Protein AF-A0A401KCP0-F1 (afdb_monomer_lite)

Foldseek 3Di:
DLLVLVVCVVVVNDDPQLNVLVVPDDPVLCVVLVVVLLVVQDDPVLVVLLVVQCPDPLNVLVVVLVVQVVCVVSVHHRPDDRDDADPVSVVSLVVQCPDPNNVVVPVVVSCPDPVNVVSVVVSVCVSSVVSVPDD

Secondary structure (DSSP, 8-state):
-HHHHHHHHHTTSS-HHHHHHHHH--GGGGHHHHHHHHHHH--HHHHHHHHHHHHSHHHHHHHHHHHHHHHHHTTPPPSSPPPPPPHHHHHHHHHHHHSHHHIIIIIS-GGGSHHHHHHHHHHHHHHHHHHHT--

Structure (mmCIF, N/CA/C/O backbone):
data_AF-A0A401KCP0-F1
#
_entry.id   AF-A0A401KCP0-F1
#
loop_
_atom_site.group_PDB
_atom_site.id
_atom_site.type_symbol
_atom_site.label_atom_id
_atom_site.label_alt_id
_atom_site.label_comp_id
_atom_site.label_asym_id
_atom_site.label_entity_id
_atom_site.label_seq_id
_atom_site.pdbx_PDB_ins_code
_atom_site.Cartn_x
_atom_site.Cartn_y
_atom_site.Cartn_z
_atom_site.occupancy
_atom_site.B_iso_or_equiv
_atom_site.auth_seq_id
_atom_site.auth_comp_id
_atom_site.auth_asym_id
_atom_site.auth_atom_id
_atom_site.pdbx_PDB_model_num
ATOM 1 N N . MET A 1 1 ? 6.885 -1.671 -8.609 1.00 83.56 1 MET A N 1
ATOM 2 C CA . MET A 1 1 ? 7.270 -1.609 -10.037 1.00 83.56 1 MET A CA 1
ATOM 3 C C . MET A 1 1 ? 8.497 -0.729 -10.281 1.00 83.56 1 MET A C 1
ATOM 5 O O . MET A 1 1 ? 9.510 -1.290 -10.670 1.00 83.56 1 MET A O 1
ATOM 9 N N . LYS A 1 2 ? 8.462 0.591 -10.013 1.00 86.69 2 LYS A N 1
ATOM 10 C CA . LYS A 1 2 ? 9.587 1.513 -10.305 1.00 86.69 2 LYS A CA 1
ATOM 11 C C . LYS A 1 2 ? 10.942 1.055 -9.740 1.00 86.69 2 LYS A C 1
ATOM 13 O O . LYS A 1 2 ? 11.904 0.975 -10.489 1.00 86.69 2 LYS A O 1
ATOM 18 N N . LEU A 1 3 ? 10.988 0.619 -8.476 1.00 86.25 3 LEU A N 1
ATOM 19 C CA . LEU A 1 3 ? 12.206 0.061 -7.856 1.00 86.25 3 LEU A CA 1
ATOM 20 C C . LEU A 1 3 ? 12.787 -1.143 -8.618 1.00 86.25 3 LEU A C 1
ATOM 22 O O . LEU A 1 3 ? 13.997 -1.266 -8.781 1.00 86.25 3 LEU A O 1
ATOM 26 N N . SER A 1 4 ? 11.927 -2.035 -9.112 1.00 86.88 4 SER A N 1
ATOM 27 C CA . SER A 1 4 ? 12.351 -3.197 -9.902 1.00 86.88 4 SER A CA 1
ATOM 28 C C . SER A 1 4 ? 12.879 -2.789 -11.282 1.00 86.88 4 SER A C 1
ATOM 30 O O . SER A 1 4 ? 13.809 -3.417 -11.788 1.00 86.88 4 SER A O 1
ATOM 32 N N . PHE A 1 5 ? 12.311 -1.736 -11.877 1.00 89.00 5 PHE A N 1
ATOM 33 C CA . PHE A 1 5 ? 12.765 -1.186 -13.155 1.00 89.00 5 PHE A CA 1
ATOM 34 C C . PHE A 1 5 ? 14.085 -0.428 -13.034 1.00 89.00 5 PHE A C 1
ATOM 36 O O . PHE A 1 5 ? 14.944 -0.639 -13.880 1.00 89.00 5 PHE A O 1
ATOM 43 N N . ALA A 1 6 ? 14.291 0.350 -11.967 1.00 87.94 6 ALA A N 1
ATOM 44 C CA . ALA A 1 6 ? 15.578 0.987 -11.674 1.00 87.94 6 ALA A CA 1
ATOM 45 C C . ALA A 1 6 ? 16.701 -0.058 -11.618 1.00 87.94 6 ALA A C 1
ATOM 47 O O . ALA A 1 6 ? 17.655 0.005 -12.385 1.00 87.94 6 ALA A O 1
ATOM 48 N N . LYS A 1 7 ? 16.497 -1.135 -10.848 1.00 88.62 7 LYS A N 1
ATOM 49 C CA . LYS A 1 7 ? 17.445 -2.256 -10.801 1.00 88.62 7 LYS A CA 1
ATOM 50 C C . LYS A 1 7 ? 17.664 -2.922 -12.165 1.00 88.62 7 LYS A C 1
ATOM 52 O O . LYS A 1 7 ? 18.764 -3.372 -12.460 1.00 88.62 7 LYS A O 1
ATOM 57 N N . SER A 1 8 ? 16.622 -3.039 -12.988 1.00 89.25 8 SER A N 1
ATOM 58 C CA . SER A 1 8 ? 16.746 -3.634 -14.327 1.00 89.25 8 SER A CA 1
ATOM 59 C C . SER A 1 8 ? 17.527 -2.727 -15.282 1.00 89.25 8 SER A C 1
ATOM 61 O O . SER A 1 8 ? 18.273 -3.237 -16.114 1.00 89.25 8 SER A O 1
ATOM 63 N N . PHE A 1 9 ? 17.390 -1.407 -15.142 1.00 91.38 9 PHE A N 1
ATOM 64 C CA . PHE A 1 9 ? 18.157 -0.416 -15.892 1.00 91.38 9 PHE A CA 1
ATOM 65 C C . PHE A 1 9 ? 19.636 -0.450 -15.493 1.00 91.38 9 PHE A C 1
ATOM 67 O O . PHE A 1 9 ? 20.487 -0.585 -16.369 1.00 91.38 9 PHE A O 1
ATOM 74 N N . ASP A 1 10 ? 19.935 -0.483 -14.191 1.00 90.31 10 ASP A N 1
ATOM 75 C CA . ASP A 1 10 ? 21.308 -0.622 -13.676 1.00 90.31 10 ASP A CA 1
ATOM 76 C C . ASP A 1 10 ? 21.983 -1.921 -14.155 1.00 90.31 10 ASP A C 1
ATOM 78 O O . ASP A 1 10 ? 23.198 -1.986 -14.327 1.00 90.31 10 ASP A O 1
ATOM 82 N N . GLN A 1 11 ? 21.189 -2.969 -14.398 1.00 92.31 11 GLN A N 1
ATOM 83 C CA . GLN A 1 11 ? 21.642 -4.256 -14.938 1.00 92.31 11 GLN A CA 1
ATOM 84 C C . GLN A 1 11 ? 21.713 -4.301 -16.475 1.00 92.31 11 GLN A C 1
ATOM 86 O O . GLN A 1 11 ? 22.006 -5.361 -17.027 1.00 92.31 11 GLN A O 1
ATOM 91 N N . GLY A 1 12 ? 21.393 -3.210 -17.176 1.00 92.25 12 GLY A N 1
ATOM 92 C CA . GLY A 1 12 ? 21.370 -3.155 -18.642 1.00 92.25 12 GLY A CA 1
ATOM 93 C C . GLY A 1 12 ? 20.261 -3.990 -19.298 1.00 92.25 12 GLY A C 1
ATOM 94 O O . GLY A 1 12 ? 20.345 -4.296 -20.484 1.00 92.25 12 GLY A O 1
ATOM 95 N N . LYS A 1 13 ? 19.224 -4.388 -18.546 1.00 92.38 13 LYS A N 1
ATOM 96 C CA . LYS A 1 13 ? 18.120 -5.242 -19.032 1.00 92.38 13 LYS A CA 1
ATOM 97 C C . LYS A 1 13 ? 16.985 -4.470 -19.704 1.00 92.38 13 LYS A C 1
ATOM 99 O O . LYS A 1 13 ? 16.133 -5.089 -20.333 1.00 92.38 13 LYS A O 1
ATOM 104 N N . VAL A 1 14 ? 16.944 -3.151 -19.540 1.00 93.06 14 VAL A N 1
ATOM 105 C CA . VAL A 1 14 ? 15.950 -2.260 -20.158 1.00 93.06 14 VAL A CA 1
ATOM 106 C C . VAL A 1 14 ? 16.640 -1.022 -20.722 1.00 93.06 14 VAL A C 1
ATOM 108 O O . VAL A 1 14 ? 17.681 -0.602 -20.214 1.00 93.06 14 VAL A O 1
ATOM 111 N N . THR A 1 15 ? 16.067 -0.430 -21.770 1.00 93.06 15 THR A N 1
ATOM 112 C CA . THR A 1 15 ? 16.604 0.795 -22.380 1.00 93.06 15 THR A CA 1
ATOM 113 C C . THR A 1 15 ? 16.292 2.026 -21.525 1.00 93.06 15 THR A C 1
ATOM 115 O O . THR A 1 15 ? 15.396 2.016 -20.676 1.00 93.06 15 THR A O 1
ATOM 118 N N . ARG A 1 16 ? 17.001 3.136 -21.773 1.00 92.25 16 ARG A N 1
ATOM 119 C CA . ARG A 1 16 ? 16.711 4.419 -21.110 1.00 92.25 16 ARG A CA 1
ATOM 120 C C . ARG A 1 16 ? 15.285 4.901 -21.393 1.00 92.25 16 ARG A C 1
ATOM 122 O O . ARG A 1 16 ? 14.630 5.384 -20.476 1.00 92.25 16 ARG A O 1
ATOM 129 N N . ALA A 1 17 ? 14.805 4.735 -22.628 1.00 92.56 17 ALA A N 1
ATOM 130 C CA . ALA A 1 17 ? 13.446 5.110 -23.017 1.00 92.56 17 ALA A CA 1
ATOM 131 C C . ALA A 1 17 ? 12.393 4.302 -22.237 1.00 92.56 17 ALA A C 1
ATOM 133 O O . ALA A 1 17 ? 11.451 4.871 -21.688 1.00 92.56 17 ALA A O 1
ATOM 134 N N . GLN A 1 18 ? 12.603 2.987 -22.104 1.00 91.69 18 GLN A N 1
ATOM 135 C CA . GLN A 1 18 ? 11.739 2.115 -21.303 1.00 91.69 18 GLN A CA 1
ATOM 136 C C . GLN A 1 18 ? 11.738 2.520 -19.823 1.00 91.69 18 GLN A C 1
ATOM 138 O O . GLN A 1 18 ? 10.673 2.609 -19.212 1.00 91.69 18 GLN A O 1
ATOM 143 N N . TYR A 1 19 ? 12.912 2.810 -19.251 1.00 92.50 19 TYR A N 1
ATOM 144 C CA . TYR A 1 19 ? 13.034 3.271 -17.866 1.00 92.50 19 TYR A CA 1
ATOM 145 C C . TYR A 1 19 ? 12.297 4.600 -17.631 1.00 92.50 19 TYR A C 1
ATOM 147 O O . TYR A 1 19 ? 11.470 4.688 -16.724 1.00 92.50 19 TYR A O 1
ATOM 155 N N . GLN A 1 20 ? 12.515 5.597 -18.495 1.00 93.06 20 GLN A N 1
ATOM 156 C CA . GLN A 1 20 ? 11.868 6.911 -18.402 1.00 93.06 20 GLN A CA 1
ATOM 157 C C . GLN A 1 20 ? 10.342 6.823 -18.516 1.00 93.06 20 GLN A C 1
ATOM 159 O O . GLN A 1 20 ? 9.637 7.500 -17.771 1.00 93.06 20 GLN A O 1
ATOM 164 N N . CYS A 1 21 ? 9.821 5.959 -19.392 1.00 92.19 21 CYS A N 1
ATOM 165 C CA . CYS A 1 21 ? 8.381 5.719 -19.473 1.00 92.19 21 CYS A CA 1
ATOM 166 C C . CYS A 1 21 ? 7.822 5.188 -18.145 1.00 92.19 21 CYS A C 1
ATOM 168 O O . CYS A 1 21 ? 6.821 5.695 -17.642 1.00 92.19 21 CYS A O 1
ATOM 170 N N . VAL A 1 22 ? 8.495 4.211 -17.524 1.00 91.69 22 VAL A N 1
ATOM 171 C CA . VAL A 1 22 ? 8.053 3.651 -16.237 1.00 91.69 22 VAL A CA 1
ATOM 172 C C . VAL A 1 22 ? 8.164 4.663 -15.097 1.00 91.69 22 VAL A C 1
ATOM 174 O O . VAL A 1 22 ? 7.320 4.662 -14.196 1.00 91.69 22 VAL A O 1
ATOM 177 N N . GLU A 1 23 ? 9.157 5.552 -15.121 1.00 91.06 23 GLU A N 1
ATOM 178 C CA . GLU A 1 23 ? 9.256 6.648 -14.152 1.00 91.06 23 GLU A CA 1
ATOM 179 C C . GLU A 1 23 ? 8.081 7.628 -14.239 1.00 91.06 23 GLU A C 1
ATOM 181 O O . GLU A 1 23 ? 7.664 8.148 -13.201 1.00 91.06 23 GLU A O 1
ATOM 186 N N . GLN A 1 24 ? 7.506 7.826 -15.426 1.00 91.44 24 GLN A N 1
ATOM 187 C CA . GLN A 1 24 ? 6.368 8.725 -15.652 1.00 91.44 24 GLN A CA 1
ATOM 188 C C . GLN A 1 24 ? 5.007 8.120 -15.276 1.00 91.44 24 GLN A C 1
ATOM 190 O O . GLN A 1 24 ? 4.030 8.858 -15.167 1.00 91.44 24 GLN A O 1
ATOM 195 N N . LEU A 1 25 ? 4.925 6.806 -15.029 1.00 90.00 25 LEU A N 1
ATOM 196 C CA . LEU A 1 25 ? 3.687 6.169 -14.565 1.00 90.00 25 LEU A CA 1
ATOM 197 C C . LEU A 1 25 ? 3.283 6.687 -13.177 1.00 90.00 25 LEU A C 1
ATOM 199 O O . LEU A 1 25 ? 4.116 6.811 -12.269 1.00 90.00 25 LEU A O 1
ATOM 203 N N . ASN A 1 26 ? 1.993 6.944 -12.986 1.00 87.69 26 ASN A N 1
ATOM 204 C CA . ASN A 1 26 ? 1.430 7.500 -11.762 1.00 87.69 26 ASN A CA 1
ATOM 205 C C . ASN A 1 26 ? 0.807 6.414 -10.883 1.00 87.69 26 ASN A C 1
ATOM 207 O O . ASN A 1 26 ? 0.284 5.408 -11.355 1.00 87.69 26 ASN A O 1
ATOM 211 N N . ALA A 1 27 ? 0.794 6.636 -9.565 1.00 80.81 27 ALA A N 1
ATOM 212 C CA . ALA A 1 27 ? 0.126 5.719 -8.636 1.00 80.81 27 ALA A CA 1
ATOM 213 C C . ALA A 1 27 ? -1.379 5.575 -8.944 1.00 80.81 27 ALA A C 1
ATOM 215 O O . ALA A 1 27 ? -1.957 4.505 -8.752 1.00 80.81 27 ALA A O 1
ATOM 216 N N . SER A 1 28 ? -1.998 6.632 -9.484 1.00 87.62 28 SER A N 1
ATOM 217 C CA . SER A 1 28 ? -3.393 6.637 -9.932 1.00 87.62 28 SER A CA 1
ATOM 218 C C . SER A 1 28 ? -3.696 5.606 -11.014 1.00 87.62 28 SER A C 1
ATOM 220 O O . SER A 1 28 ? -4.855 5.209 -11.137 1.00 87.62 28 SER A O 1
ATOM 222 N N . ASP A 1 29 ? -2.685 5.158 -11.760 1.00 87.75 29 ASP A N 1
ATOM 223 C CA . ASP A 1 29 ? -2.844 4.213 -12.865 1.00 87.75 29 ASP A CA 1
ATOM 224 C C . ASP A 1 29 ? -3.155 2.796 -12.352 1.00 87.75 29 ASP A C 1
ATOM 226 O O . ASP A 1 29 ? -3.769 1.997 -13.051 1.00 87.75 29 ASP A O 1
ATOM 230 N N . MET A 1 30 ? -2.811 2.503 -11.090 1.00 88.69 30 MET A N 1
ATOM 231 C CA . MET A 1 30 ? -3.145 1.249 -10.398 1.00 88.69 30 MET A CA 1
ATOM 232 C C . MET A 1 30 ? -4.417 1.340 -9.548 1.00 88.69 30 MET A C 1
ATOM 234 O O . MET A 1 30 ? -4.860 0.331 -9.002 1.00 88.69 30 MET A O 1
ATOM 238 N N . ARG A 1 31 ? -5.022 2.528 -9.417 1.00 89.56 31 ARG A N 1
ATOM 239 C CA . ARG A 1 31 ? -6.148 2.770 -8.499 1.00 89.56 31 ARG A CA 1
ATOM 240 C C . ARG A 1 31 ? -7.329 1.839 -8.756 1.00 89.56 31 ARG A C 1
ATOM 242 O O . ARG A 1 31 ? -7.895 1.323 -7.801 1.00 89.56 31 ARG A O 1
ATOM 249 N N . LYS A 1 32 ? -7.669 1.599 -10.028 1.00 89.50 32 LYS A N 1
ATOM 250 C CA . LYS A 1 32 ? -8.747 0.674 -10.402 1.00 89.50 32 LYS A CA 1
ATOM 251 C C . LYS A 1 32 ? -8.450 -0.746 -9.908 1.00 89.50 32 LYS A C 1
ATOM 253 O O . LYS A 1 32 ? -9.278 -1.318 -9.216 1.00 89.50 32 LYS A O 1
ATOM 258 N N . THR A 1 33 ? -7.252 -1.262 -10.184 1.00 92.38 33 THR A N 1
ATOM 259 C CA . THR A 1 33 ? -6.820 -2.594 -9.736 1.00 92.38 33 THR A CA 1
ATOM 260 C C . THR A 1 33 ? -6.843 -2.720 -8.214 1.00 92.38 33 THR A C 1
ATOM 262 O O . THR A 1 33 ? -7.305 -3.722 -7.685 1.00 92.38 33 THR A O 1
ATOM 265 N N . VAL A 1 34 ? -6.363 -1.700 -7.494 1.00 91.75 34 VAL A N 1
ATOM 266 C CA . VAL A 1 34 ? -6.393 -1.685 -6.022 1.00 91.75 34 VAL A CA 1
ATOM 267 C C . VAL A 1 34 ? -7.831 -1.708 -5.507 1.00 91.75 34 VAL A C 1
ATOM 269 O O . VAL A 1 34 ? -8.137 -2.487 -4.610 1.00 91.75 34 VAL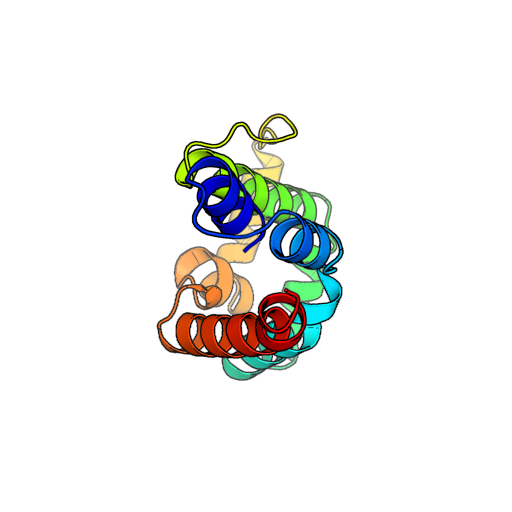 A O 1
ATOM 272 N N . TYR A 1 35 ? -8.717 -0.899 -6.090 1.00 90.94 35 TYR A N 1
ATOM 273 C CA . TYR A 1 35 ? -10.123 -0.864 -5.699 1.00 90.94 35 TYR A CA 1
ATOM 274 C C . TYR A 1 35 ? -10.828 -2.199 -5.959 1.00 90.94 35 TYR A C 1
ATOM 276 O O . TYR A 1 35 ? -11.544 -2.680 -5.092 1.00 90.94 35 TYR A O 1
ATOM 284 N N . GLU A 1 36 ? -10.579 -2.839 -7.103 1.00 91.81 36 GLU A N 1
ATOM 285 C CA . GLU A 1 36 ? -11.139 -4.158 -7.421 1.00 91.81 36 GLU A CA 1
ATOM 286 C C . GLU A 1 36 ? -10.692 -5.232 -6.421 1.00 91.81 36 GLU A C 1
ATOM 288 O O . GLU A 1 36 ? -11.515 -6.027 -5.973 1.00 91.81 36 GLU A O 1
ATOM 293 N N . VAL A 1 37 ? -9.416 -5.234 -6.021 1.00 94.62 37 VAL A N 1
ATOM 294 C CA . VAL A 1 37 ? -8.908 -6.158 -4.991 1.00 94.62 37 VAL A CA 1
ATOM 295 C C . VAL A 1 37 ? -9.577 -5.897 -3.640 1.00 94.62 37 VAL A C 1
ATOM 297 O O . VAL A 1 37 ? -9.975 -6.840 -2.959 1.00 94.62 37 VAL A O 1
ATOM 300 N N . LEU A 1 38 ? -9.728 -4.628 -3.252 1.00 94.25 38 LEU A N 1
ATOM 301 C CA . LEU A 1 38 ? -10.371 -4.259 -1.991 1.00 94.25 38 LEU A CA 1
ATOM 302 C C . LEU A 1 38 ? -11.860 -4.625 -1.979 1.00 94.25 38 LEU A C 1
ATOM 304 O O . LEU A 1 38 ? -12.314 -5.224 -1.013 1.00 94.25 38 LEU A O 1
ATOM 308 N N . ALA A 1 39 ? -12.595 -4.345 -3.056 1.00 92.38 39 ALA A N 1
ATOM 309 C CA . ALA A 1 39 ? -14.024 -4.644 -3.176 1.00 92.38 39 ALA A CA 1
ATOM 310 C C . ALA A 1 39 ? -14.337 -6.153 -3.219 1.00 92.38 39 ALA A C 1
ATOM 312 O O . ALA A 1 39 ? -15.456 -6.564 -2.935 1.00 92.38 39 ALA A O 1
ATOM 313 N N . GLN A 1 40 ? -13.361 -6.997 -3.568 1.00 93.38 40 GLN A N 1
ATOM 314 C CA . GLN A 1 40 ? -13.497 -8.456 -3.462 1.00 93.38 40 GLN A CA 1
ATOM 315 C C . GLN A 1 40 ? -13.261 -8.974 -2.038 1.00 93.38 40 GLN A C 1
ATOM 317 O O . GLN A 1 40 ? -13.735 -10.053 -1.687 1.00 93.38 40 GLN A O 1
ATOM 322 N N . ALA A 1 41 ? -12.498 -8.236 -1.230 1.00 94.94 41 ALA A N 1
ATOM 323 C CA . ALA A 1 41 ? -12.100 -8.636 0.116 1.00 94.94 41 ALA A CA 1
ATOM 324 C C . ALA A 1 41 ? -13.001 -8.050 1.214 1.00 94.94 41 ALA A C 1
ATOM 326 O O . ALA A 1 41 ? -13.172 -8.657 2.278 1.00 94.94 41 ALA A O 1
ATOM 327 N N . LEU A 1 42 ? -13.543 -6.861 0.969 1.00 96.69 42 LEU A N 1
ATOM 328 C CA . LEU A 1 42 ? -14.256 -6.036 1.933 1.00 96.69 42 LEU A CA 1
ATOM 329 C C . LEU A 1 42 ? -15.676 -5.765 1.435 1.00 96.69 42 LEU A C 1
ATOM 331 O O . LEU A 1 42 ? -15.883 -5.544 0.244 1.00 96.69 42 LEU A O 1
ATOM 335 N N . ASN A 1 43 ? -16.640 -5.770 2.351 1.00 96.88 43 ASN A N 1
ATOM 336 C CA . ASN A 1 43 ? -17.974 -5.235 2.082 1.00 96.88 43 ASN A CA 1
ATOM 337 C C . ASN A 1 43 ? -17.989 -3.695 2.204 1.00 96.88 43 ASN A C 1
ATOM 339 O O . ASN A 1 43 ? -16.985 -3.088 2.580 1.00 96.88 43 ASN A O 1
ATOM 343 N N . ASP A 1 44 ? -19.121 -3.061 1.891 1.00 96.31 44 ASP A N 1
ATOM 344 C CA . ASP A 1 44 ? -19.236 -1.594 1.862 1.00 96.31 44 ASP A CA 1
ATOM 345 C C . ASP A 1 44 ? -18.953 -0.938 3.226 1.00 96.31 44 ASP A C 1
ATOM 347 O O . ASP A 1 44 ? -18.229 0.057 3.289 1.00 96.31 44 ASP A O 1
ATOM 351 N N . ASP A 1 45 ? -19.441 -1.528 4.322 1.00 97.38 45 ASP A N 1
ATOM 352 C CA . ASP A 1 45 ? -19.193 -1.026 5.681 1.00 97.38 45 ASP A CA 1
ATOM 353 C C . ASP A 1 45 ? -17.704 -1.132 6.051 1.00 97.38 45 ASP A C 1
ATOM 355 O O . ASP A 1 45 ? -17.121 -0.220 6.634 1.00 97.38 45 ASP A O 1
ATOM 359 N N . GLU A 1 46 ? -17.056 -2.236 5.676 1.00 97.75 46 GLU A N 1
ATOM 360 C CA . GLU A 1 46 ? -15.627 -2.453 5.891 1.00 97.75 46 GLU A CA 1
ATOM 361 C C . GLU A 1 46 ? -14.760 -1.523 5.030 1.00 97.75 46 GLU A C 1
ATOM 363 O O . GLU A 1 46 ? -13.699 -1.081 5.477 1.00 97.75 46 GLU A O 1
ATOM 368 N N . LEU A 1 47 ? -15.189 -1.214 3.803 1.00 96.31 47 LEU A N 1
ATOM 369 C CA . LEU A 1 47 ? -14.524 -0.235 2.941 1.00 96.31 47 LEU A CA 1
ATOM 370 C C . LEU A 1 47 ? -14.595 1.167 3.546 1.00 96.31 47 LEU A C 1
ATOM 372 O O . LEU A 1 47 ? -13.578 1.862 3.575 1.00 96.31 47 LEU A O 1
ATOM 376 N N . GLN A 1 48 ? -15.762 1.559 4.058 1.00 96.75 48 GLN A N 1
ATOM 377 C CA . GLN A 1 48 ? -15.950 2.834 4.744 1.00 96.75 48 GLN A CA 1
ATOM 378 C C . GLN A 1 48 ? -15.091 2.909 6.019 1.00 96.75 48 GLN A C 1
ATOM 380 O O . GLN A 1 48 ? -14.358 3.881 6.204 1.00 96.75 48 GLN A O 1
ATOM 385 N N . ASP A 1 49 ? -15.085 1.856 6.844 1.00 97.56 49 ASP A N 1
ATOM 386 C CA . ASP A 1 49 ? -14.255 1.757 8.056 1.00 97.56 49 ASP A CA 1
ATOM 387 C C . ASP A 1 49 ? -12.753 1.868 7.740 1.00 97.56 49 ASP A C 1
ATOM 389 O O . ASP A 1 49 ? -12.002 2.599 8.398 1.00 97.56 49 ASP A O 1
ATOM 393 N N . ALA A 1 50 ? -12.302 1.182 6.684 1.00 97.19 50 ALA A N 1
ATOM 394 C CA . ALA A 1 50 ? -10.932 1.284 6.203 1.00 97.19 50 ALA A CA 1
ATOM 395 C C . ALA A 1 50 ? -10.618 2.703 5.707 1.00 97.19 50 ALA A C 1
ATOM 397 O O . ALA A 1 50 ? -9.557 3.242 6.026 1.00 97.19 50 ALA A O 1
ATOM 398 N N . GLN A 1 51 ? -11.525 3.329 4.956 1.00 96.06 51 GLN A N 1
ATOM 399 C CA . GLN A 1 51 ? -11.342 4.686 4.449 1.00 96.06 51 GLN A CA 1
ATOM 400 C C . GLN A 1 51 ? -11.220 5.707 5.586 1.00 96.06 51 GLN A C 1
ATOM 402 O O . GLN A 1 51 ? -10.341 6.569 5.538 1.00 96.06 51 GLN A O 1
ATOM 407 N N . GLU A 1 52 ? -12.039 5.586 6.629 1.00 97.62 52 GLU A N 1
ATOM 408 C CA . GLU A 1 52 ? -11.953 6.425 7.825 1.00 97.62 52 GLU A CA 1
ATOM 409 C C . GLU A 1 52 ? -10.621 6.235 8.552 1.00 97.62 52 GLU A C 1
ATOM 411 O O . GLU A 1 52 ? -9.937 7.213 8.867 1.00 97.62 52 GLU A O 1
ATOM 416 N N . PHE A 1 53 ? -10.193 4.984 8.757 1.00 98.12 53 PHE A N 1
ATOM 417 C CA . PHE A 1 53 ? -8.908 4.715 9.396 1.00 98.12 53 PHE A CA 1
ATOM 418 C C . PHE A 1 53 ? -7.739 5.274 8.580 1.00 98.12 53 PHE A C 1
ATOM 420 O O . PHE A 1 53 ? -6.913 6.007 9.121 1.00 98.12 53 PHE A O 1
ATOM 427 N N . PHE A 1 54 ? -7.664 4.978 7.281 1.00 96.56 54 PHE A N 1
ATOM 428 C CA . PHE A 1 54 ? -6.580 5.442 6.408 1.00 96.56 54 PHE A CA 1
ATOM 429 C C . PHE A 1 54 ? -6.642 6.945 6.094 1.00 96.56 54 PHE A C 1
ATOM 431 O O . PHE A 1 54 ? -5.648 7.496 5.623 1.00 96.56 54 PHE A O 1
ATOM 438 N N . GLY A 1 55 ? -7.754 7.618 6.404 1.00 97.38 55 GLY A N 1
ATOM 439 C CA . GLY A 1 55 ? -7.868 9.078 6.431 1.00 97.38 55 GLY A CA 1
ATOM 440 C C . GLY A 1 55 ? -7.372 9.726 7.731 1.00 97.38 55 GLY A C 1
ATOM 441 O O . GLY A 1 55 ? -7.166 10.939 7.769 1.00 97.38 55 GLY A O 1
ATOM 442 N N . SER A 1 56 ? -7.154 8.945 8.791 1.00 97.75 56 SER A N 1
ATOM 443 C CA . SER A 1 56 ? -6.635 9.439 10.071 1.00 97.75 56 SER A CA 1
ATOM 444 C C . SER A 1 56 ? -5.117 9.657 10.040 1.00 97.75 56 SER A C 1
ATOM 446 O O . SER A 1 56 ? -4.396 9.111 9.199 1.00 97.75 56 SER A O 1
ATOM 448 N N . SER A 1 57 ? -4.592 10.415 11.006 1.00 97.25 57 SER A N 1
ATOM 449 C CA . SER A 1 57 ? -3.146 10.639 11.144 1.00 97.25 57 SER A CA 1
ATOM 450 C C . SER A 1 57 ? -2.368 9.330 11.343 1.00 97.25 57 SER A C 1
ATOM 452 O O . SER A 1 57 ? -1.291 9.163 10.761 1.00 97.25 57 SER A O 1
ATOM 454 N N . VAL A 1 58 ? -2.917 8.381 12.110 1.00 97.81 58 VAL A N 1
ATOM 455 C CA . VAL A 1 58 ? -2.309 7.064 12.354 1.00 97.81 58 VAL A CA 1
ATOM 456 C C . VAL A 1 58 ? -2.376 6.185 11.112 1.00 97.81 58 VAL A C 1
ATOM 458 O O . VAL A 1 58 ? -1.375 5.556 10.766 1.00 97.81 58 VAL A O 1
ATOM 461 N N . GLY A 1 59 ? -3.500 6.175 10.395 1.00 97.50 59 GLY A N 1
ATOM 462 C CA . GLY A 1 59 ? -3.638 5.401 9.162 1.00 97.50 59 GLY A CA 1
ATOM 463 C C . GLY A 1 59 ? -2.710 5.886 8.049 1.00 97.50 59 GLY A C 1
ATOM 464 O O . GLY A 1 59 ? -2.026 5.076 7.423 1.00 97.50 59 GLY A O 1
ATOM 465 N N . ILE A 1 60 ? -2.583 7.205 7.867 1.00 96.88 60 ILE A N 1
ATOM 466 C CA . ILE A 1 60 ? -1.612 7.805 6.937 1.00 96.88 60 ILE A CA 1
ATOM 467 C C . ILE A 1 60 ? -0.180 7.429 7.340 1.00 96.88 60 ILE A C 1
ATOM 469 O O . ILE A 1 60 ? 0.629 7.027 6.497 1.00 96.88 60 ILE A O 1
ATOM 473 N N . 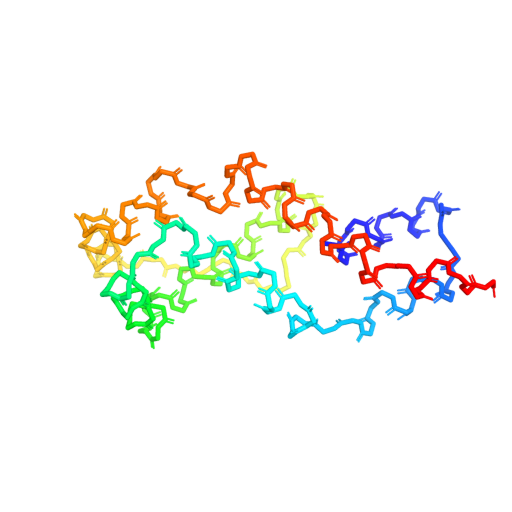LYS A 1 61 ? 0.143 7.519 8.637 1.00 97.31 61 LYS A N 1
ATOM 474 C CA . LYS A 1 61 ? 1.455 7.131 9.175 1.00 97.31 61 LYS A CA 1
ATOM 475 C C . LYS A 1 61 ? 1.753 5.650 8.911 1.00 97.31 61 LYS A C 1
ATOM 477 O O . LYS A 1 61 ? 2.859 5.320 8.483 1.00 97.31 61 LYS A O 1
ATOM 482 N N . TYR A 1 62 ? 0.770 4.774 9.109 1.00 96.50 62 TYR A N 1
ATOM 483 C CA . TYR A 1 62 ? 0.871 3.339 8.844 1.00 96.50 62 TYR A CA 1
ATOM 484 C C . TYR A 1 62 ? 1.055 3.025 7.354 1.00 96.50 62 TYR A C 1
ATOM 486 O O . TYR A 1 62 ? 1.957 2.268 6.995 1.00 96.50 62 TYR A O 1
ATOM 494 N N . ALA A 1 63 ? 0.295 3.672 6.469 1.00 94.06 63 ALA A N 1
ATOM 495 C CA . ALA A 1 63 ? 0.473 3.526 5.026 1.00 94.06 63 ALA A CA 1
ATOM 496 C C . ALA A 1 63 ? 1.882 3.959 4.576 1.00 94.06 63 ALA A C 1
ATOM 498 O O . ALA A 1 63 ? 2.546 3.243 3.822 1.00 94.06 63 ALA A O 1
ATOM 499 N N . ARG A 1 64 ? 2.386 5.090 5.092 1.00 95.12 64 ARG A N 1
ATOM 500 C CA . ARG A 1 64 ? 3.753 5.561 4.811 1.00 95.12 64 ARG A CA 1
ATOM 501 C C . ARG A 1 64 ? 4.805 4.576 5.311 1.00 95.12 64 ARG A C 1
ATOM 503 O O . ARG A 1 64 ? 5.746 4.279 4.581 1.00 95.12 64 ARG A O 1
ATOM 510 N N . TYR A 1 65 ? 4.633 4.036 6.518 1.00 95.06 65 TYR A N 1
ATOM 511 C CA . TYR A 1 65 ? 5.507 2.990 7.049 1.00 95.06 65 TYR A CA 1
ATOM 512 C C . TYR A 1 65 ? 5.587 1.781 6.105 1.00 95.06 65 TYR A C 1
ATOM 514 O O . TYR A 1 65 ? 6.688 1.342 5.772 1.00 95.06 65 TYR A O 1
ATOM 522 N N . GLY A 1 66 ? 4.442 1.299 5.607 1.00 92.50 66 GLY A N 1
ATOM 523 C CA . GLY A 1 66 ? 4.389 0.203 4.637 1.00 92.50 66 GLY A CA 1
ATOM 524 C C . GLY A 1 66 ? 5.168 0.507 3.353 1.00 92.50 66 GLY A C 1
ATOM 525 O O . GLY A 1 66 ? 5.973 -0.312 2.909 1.00 92.50 66 GLY A O 1
ATOM 526 N N . ILE A 1 67 ? 5.008 1.711 2.792 1.00 90.88 67 ILE A N 1
ATOM 527 C CA . ILE A 1 67 ? 5.750 2.145 1.595 1.00 90.88 67 ILE A CA 1
ATOM 528 C C . ILE A 1 67 ? 7.260 2.139 1.849 1.00 90.88 67 ILE A C 1
ATOM 530 O O . ILE A 1 67 ? 8.013 1.587 1.047 1.00 90.88 67 ILE A O 1
ATOM 534 N N . LEU A 1 68 ? 7.717 2.720 2.960 1.00 93.50 68 LEU A N 1
ATOM 535 C CA . LEU A 1 68 ? 9.145 2.797 3.282 1.00 93.50 68 LEU A CA 1
ATOM 536 C C . LEU A 1 68 ? 9.746 1.408 3.538 1.00 93.50 68 LEU A C 1
ATOM 538 O O . LEU A 1 68 ? 10.867 1.138 3.105 1.00 93.50 68 LEU A O 1
ATOM 542 N N . LYS A 1 69 ? 8.983 0.479 4.129 1.00 91.31 69 LYS A N 1
ATOM 543 C CA . LYS A 1 69 ? 9.417 -0.916 4.288 1.00 91.31 69 LYS A CA 1
ATOM 544 C C . LYS A 1 69 ? 9.676 -1.625 2.964 1.00 91.31 69 LYS A C 1
ATOM 546 O O . LYS A 1 69 ? 10.611 -2.424 2.898 1.00 91.31 69 LYS A O 1
ATOM 551 N N . ILE A 1 70 ? 8.928 -1.307 1.904 1.00 89.31 70 ILE A N 1
ATOM 552 C CA . ILE A 1 70 ? 9.161 -1.888 0.572 1.00 89.31 70 ILE A CA 1
ATOM 553 C C . ILE A 1 70 ? 10.561 -1.530 0.053 1.00 89.31 70 ILE A C 1
ATOM 555 O O . ILE A 1 70 ? 11.201 -2.377 -0.568 1.00 89.31 70 ILE A O 1
ATOM 559 N N . TYR A 1 71 ? 11.070 -0.321 0.315 1.00 90.56 71 TYR A N 1
ATOM 560 C CA . TYR A 1 71 ? 12.431 0.061 -0.088 1.00 90.56 71 TYR A CA 1
ATOM 561 C C . TYR A 1 71 ? 13.468 -0.836 0.592 1.00 90.56 71 TYR A C 1
ATOM 563 O O . TYR A 1 71 ? 14.245 -1.505 -0.094 1.00 90.56 71 TYR A O 1
ATOM 571 N N . SER A 1 72 ? 13.394 -0.944 1.920 1.00 87.31 72 SER A N 1
ATOM 572 C CA . SER A 1 72 ? 14.297 -1.775 2.723 1.00 87.31 72 SER A CA 1
ATOM 573 C C . SER A 1 72 ? 14.247 -3.251 2.307 1.00 87.31 72 SER A C 1
ATOM 575 O O . SER A 1 72 ? 15.287 -3.873 2.102 1.00 87.31 72 SER A O 1
ATOM 577 N N . GLN A 1 73 ? 13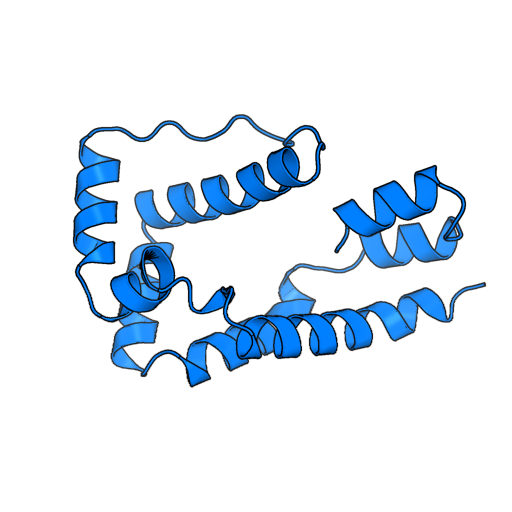.052 -3.807 2.079 1.00 87.31 73 GLN A N 1
ATOM 578 C CA . GLN A 1 73 ? 12.869 -5.187 1.598 1.00 87.31 73 GLN A CA 1
ATOM 579 C C . GLN A 1 73 ? 13.459 -5.432 0.201 1.00 87.31 73 GLN A C 1
ATOM 581 O O . GLN A 1 73 ? 13.766 -6.567 -0.164 1.00 87.31 73 GLN A O 1
ATOM 586 N N . ARG A 1 74 ? 13.606 -4.380 -0.610 1.00 85.69 74 ARG A N 1
ATOM 587 C CA . ARG A 1 74 ? 14.199 -4.443 -1.952 1.00 85.69 74 ARG A CA 1
ATOM 588 C C . ARG A 1 74 ? 15.683 -4.067 -1.966 1.00 85.69 74 ARG A C 1
ATOM 590 O O . ARG A 1 74 ? 16.266 -4.039 -3.049 1.00 85.69 74 ARG A O 1
ATOM 597 N N . GLY A 1 75 ? 16.289 -3.818 -0.802 1.00 86.44 75 GLY A N 1
ATOM 598 C CA . GLY A 1 75 ? 17.681 -3.381 -0.675 1.00 86.44 75 GLY A CA 1
ATOM 599 C C . GLY A 1 75 ? 17.925 -1.962 -1.196 1.00 86.44 75 GLY A C 1
ATOM 600 O O . GLY A 1 75 ? 19.052 -1.634 -1.550 1.00 86.44 75 GLY A O 1
ATOM 601 N N . ALA A 1 76 ? 16.874 -1.144 -1.291 1.00 88.00 76 ALA A N 1
ATOM 602 C CA . ALA A 1 76 ? 16.954 0.254 -1.689 1.00 88.00 76 ALA A CA 1
ATOM 603 C C . ALA A 1 76 ? 16.905 1.163 -0.455 1.00 88.00 76 ALA A C 1
ATOM 605 O O . ALA A 1 76 ? 16.244 0.845 0.534 1.00 88.00 76 ALA A O 1
ATOM 606 N N . THR A 1 77 ? 17.558 2.320 -0.533 1.00 89.56 77 THR A N 1
ATOM 607 C CA . THR A 1 77 ? 17.463 3.351 0.505 1.00 89.56 77 THR A CA 1
ATOM 608 C C . THR A 1 77 ? 16.080 4.006 0.448 1.00 89.56 77 THR A C 1
ATOM 610 O O . THR A 1 77 ? 15.705 4.508 -0.617 1.00 89.56 77 THR A O 1
ATOM 613 N N . PRO A 1 78 ? 15.306 4.017 1.548 1.00 91.12 78 PRO A N 1
ATOM 614 C CA . PRO A 1 78 ? 14.050 4.752 1.598 1.00 91.12 78 PRO A CA 1
ATOM 615 C C . PRO A 1 78 ? 14.284 6.255 1.359 1.00 91.12 78 PRO A C 1
ATOM 617 O O . PRO A 1 78 ? 15.294 6.789 1.816 1.00 91.12 78 PRO A O 1
ATOM 620 N N . PRO A 1 79 ? 13.367 6.960 0.675 1.00 90.38 79 PRO A N 1
ATOM 621 C CA . PRO A 1 79 ? 13.521 8.391 0.395 1.00 90.38 79 PRO A CA 1
ATOM 622 C C . PRO A 1 79 ? 13.409 9.260 1.656 1.00 90.38 79 PRO A C 1
ATOM 624 O O . PRO A 1 79 ? 13.791 10.425 1.643 1.00 90.38 79 PRO A O 1
ATOM 627 N N . GLU A 1 80 ? 12.858 8.701 2.733 1.00 92.44 80 GLU A N 1
ATOM 628 C CA . GLU A 1 80 ? 12.542 9.378 3.986 1.00 92.44 80 GLU A CA 1
ATOM 629 C C . GLU A 1 80 ? 12.722 8.394 5.158 1.00 92.44 80 GLU A C 1
ATOM 631 O O . GLU A 1 80 ? 12.619 7.180 4.953 1.00 92.44 80 GLU A O 1
ATOM 636 N N . PRO A 1 81 ? 12.972 8.872 6.389 1.00 91.69 81 PRO A N 1
ATOM 637 C CA . PRO A 1 81 ? 13.068 7.997 7.555 1.00 91.69 81 PRO A CA 1
ATOM 638 C C . PRO A 1 81 ? 11.728 7.319 7.881 1.00 91.69 81 PRO A C 1
ATOM 640 O O . PRO A 1 81 ? 10.656 7.898 7.688 1.00 91.69 81 PRO A O 1
ATOM 643 N N . GLU A 1 82 ? 11.788 6.099 8.427 1.00 91.25 82 GLU A N 1
ATOM 644 C CA . GLU A 1 82 ? 10.595 5.391 8.905 1.00 91.25 82 GLU A CA 1
ATOM 645 C C . GLU A 1 82 ? 9.909 6.188 10.035 1.00 91.25 82 GLU A C 1
ATOM 647 O O . GLU A 1 82 ? 10.586 6.670 10.950 1.00 91.25 82 GLU A O 1
ATOM 652 N N . PRO A 1 83 ? 8.571 6.337 10.009 1.00 93.94 83 PRO A N 1
ATOM 653 C CA . PRO A 1 83 ? 7.862 7.066 11.048 1.00 93.94 83 PRO A CA 1
ATOM 654 C C . PRO A 1 83 ? 7.940 6.334 12.391 1.00 93.94 83 PRO A C 1
ATOM 656 O O . PRO A 1 83 ? 7.811 5.111 12.470 1.00 93.94 83 PRO A O 1
ATOM 659 N N . LEU A 1 84 ? 8.086 7.105 13.469 1.00 95.00 84 LEU A N 1
ATOM 660 C CA . LEU A 1 84 ? 8.039 6.585 14.832 1.00 95.00 84 LEU A CA 1
ATOM 661 C C . LEU A 1 84 ? 6.584 6.465 15.308 1.00 95.00 84 LEU A C 1
ATOM 663 O O . LEU A 1 84 ? 5.797 7.407 15.189 1.00 95.00 84 LEU A O 1
ATOM 667 N N . PHE A 1 85 ? 6.247 5.305 15.877 1.00 95.88 85 PHE A N 1
ATOM 668 C CA . PHE A 1 85 ? 4.939 5.030 16.475 1.00 95.88 85 PHE A CA 1
ATOM 669 C C . PHE A 1 85 ? 4.995 5.184 17.995 1.00 95.88 85 PHE A C 1
ATOM 671 O O . PHE A 1 85 ? 5.680 4.415 18.684 1.00 95.88 85 PHE A O 1
ATOM 678 N N . THR A 1 86 ? 4.236 6.153 18.500 1.00 97.75 86 THR A N 1
ATOM 679 C CA . THR A 1 86 ? 3.966 6.381 19.924 1.00 97.75 86 THR A CA 1
ATOM 680 C C . THR A 1 86 ? 3.073 5.279 20.506 1.00 97.75 86 THR A C 1
ATOM 682 O O . THR A 1 86 ? 2.557 4.425 19.782 1.00 97.75 86 THR A O 1
ATOM 685 N N . SER A 1 87 ? 2.869 5.282 21.826 1.00 97.19 87 SER A N 1
ATOM 686 C CA . SER A 1 87 ? 1.906 4.384 22.479 1.00 97.19 87 SER A CA 1
ATOM 687 C C . SER A 1 87 ? 0.475 4.614 21.984 1.00 97.19 87 SER A C 1
ATOM 689 O O . SER A 1 87 ? -0.235 3.643 21.732 1.00 97.19 87 SER A O 1
ATOM 691 N N . THR A 1 88 ? 0.077 5.873 21.775 1.00 96.56 88 THR A N 1
ATOM 692 C CA . THR A 1 88 ? -1.239 6.232 21.227 1.00 96.56 88 THR A CA 1
ATOM 693 C C . THR A 1 88 ? -1.419 5.688 19.815 1.00 96.56 88 THR A C 1
ATOM 695 O O . THR A 1 88 ? -2.401 4.995 19.562 1.00 96.56 88 THR A O 1
ATOM 698 N N . ASP A 1 89 ? -0.430 5.884 18.931 1.00 97.50 89 ASP A N 1
ATOM 699 C CA . ASP A 1 89 ? -0.503 5.362 17.557 1.00 97.50 89 ASP A CA 1
ATOM 700 C C . ASP A 1 89 ? -0.688 3.834 17.547 1.00 97.50 89 ASP A C 1
ATOM 702 O O . ASP A 1 89 ? -1.451 3.287 16.756 1.00 97.50 89 ASP A O 1
ATOM 706 N N . ARG A 1 90 ? 0.020 3.130 18.441 1.00 97.12 90 ARG A N 1
ATOM 707 C CA . ARG A 1 90 ? -0.068 1.667 18.562 1.00 97.12 90 ARG A CA 1
ATOM 708 C C . ARG A 1 90 ? -1.432 1.218 19.069 1.00 97.12 90 ARG A C 1
ATOM 710 O O . ARG A 1 90 ? -1.932 0.208 18.588 1.00 97.12 90 ARG A O 1
ATOM 717 N N . SER A 1 91 ? -2.017 1.952 20.013 1.00 97.62 91 SER A N 1
ATOM 718 C CA . SER A 1 91 ? -3.357 1.669 20.532 1.00 97.62 91 SER A CA 1
ATOM 719 C C . SER A 1 91 ? -4.423 1.835 19.446 1.00 97.62 91 SER A C 1
ATOM 721 O O . SER A 1 91 ? -5.247 0.946 19.249 1.00 97.62 91 SER A O 1
ATOM 723 N N . GLU A 1 92 ? -4.368 2.923 18.674 1.00 97.50 92 GLU A N 1
ATOM 724 C CA . GLU A 1 92 ? -5.300 3.162 17.564 1.00 97.50 92 GLU A CA 1
ATOM 725 C C . GLU A 1 92 ? -5.149 2.124 16.447 1.00 97.50 92 GLU A C 1
ATOM 727 O O . GLU A 1 92 ? -6.144 1.594 15.949 1.00 97.50 92 GLU A O 1
ATOM 732 N N . LEU A 1 93 ? -3.909 1.769 16.097 1.00 97.06 93 LEU A N 1
ATOM 733 C CA . LEU A 1 93 ? -3.634 0.710 15.128 1.00 97.06 93 LEU A CA 1
ATOM 734 C C . LEU A 1 93 ? -4.156 -0.650 15.612 1.00 97.06 93 LEU A C 1
ATOM 736 O O . LEU A 1 93 ? -4.762 -1.379 14.831 1.00 97.06 93 LEU A O 1
ATOM 740 N N . ALA A 1 94 ? -3.952 -0.988 16.889 1.00 97.38 94 ALA A N 1
ATOM 741 C CA . ALA A 1 94 ? -4.460 -2.225 17.481 1.00 97.38 94 ALA A CA 1
ATOM 742 C C . ALA A 1 94 ? -5.995 -2.251 17.524 1.00 97.38 94 ALA A C 1
ATOM 744 O O . ALA A 1 94 ? -6.603 -3.272 17.203 1.00 97.38 94 ALA A O 1
ATOM 745 N N . SER A 1 95 ? -6.622 -1.117 17.853 1.00 97.81 95 SER A N 1
ATOM 746 C CA . SER A 1 95 ? -8.075 -0.952 17.800 1.00 97.81 95 SER A CA 1
ATOM 747 C C . SER A 1 95 ? -8.594 -1.204 16.384 1.00 97.81 95 SER A C 1
ATOM 749 O O . SER A 1 95 ? -9.493 -2.025 16.195 1.00 97.81 95 SER A O 1
ATOM 751 N N . PHE A 1 96 ? -7.965 -0.614 15.361 1.00 98.31 96 PHE A N 1
ATOM 752 C CA . PHE A 1 96 ? -8.331 -0.902 13.977 1.00 98.31 96 PHE A CA 1
ATOM 753 C C . PHE A 1 96 ? -8.121 -2.364 13.594 1.00 98.31 96 PHE A C 1
ATOM 755 O O . PHE A 1 96 ? -9.046 -2.971 13.070 1.00 98.31 96 PHE A O 1
ATOM 762 N N . ALA A 1 97 ? -6.970 -2.955 13.913 1.00 97.56 97 ALA A N 1
ATOM 763 C CA . ALA A 1 97 ? -6.674 -4.354 13.607 1.00 97.56 97 ALA A CA 1
ATOM 764 C C . ALA A 1 97 ? -7.659 -5.351 14.251 1.00 97.56 97 ALA A C 1
ATOM 766 O O . ALA A 1 97 ? -7.777 -6.481 13.782 1.00 97.56 97 ALA A O 1
ATOM 767 N N . SER A 1 98 ? -8.378 -4.943 15.303 1.00 97.75 98 SER A N 1
ATOM 768 C CA . SER A 1 98 ? -9.432 -5.746 15.934 1.00 97.75 98 SER A CA 1
ATOM 769 C C . SER A 1 98 ? -10.799 -5.658 15.234 1.00 97.75 98 SER A C 1
ATOM 771 O O . SER A 1 98 ? -11.639 -6.538 15.428 1.00 97.75 98 SER A O 1
ATOM 773 N N . ARG A 1 99 ? -11.028 -4.629 14.404 1.00 98.12 99 ARG A N 1
ATOM 774 C CA . ARG A 1 99 ? -12.244 -4.466 13.588 1.00 98.12 99 ARG A CA 1
ATOM 775 C C . ARG A 1 99 ? -12.217 -5.402 12.369 1.00 98.12 99 ARG A C 1
ATOM 777 O O . ARG A 1 99 ? -11.131 -5.782 11.934 1.00 98.12 99 ARG A O 1
ATOM 784 N N . PRO A 1 100 ? -13.371 -5.753 11.765 1.00 98.25 100 PRO A N 1
ATOM 785 C CA . PRO A 1 100 ? -13.417 -6.656 10.608 1.00 98.25 100 PRO A CA 1
ATOM 786 C C . PRO A 1 100 ? -12.521 -6.223 9.434 1.00 98.25 100 PRO A C 1
ATOM 788 O O . PRO A 1 10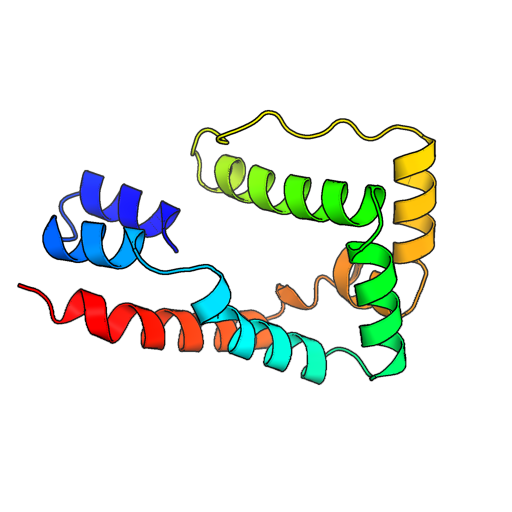0 ? -11.723 -7.026 8.945 1.00 98.25 100 PRO A O 1
ATOM 791 N N . AL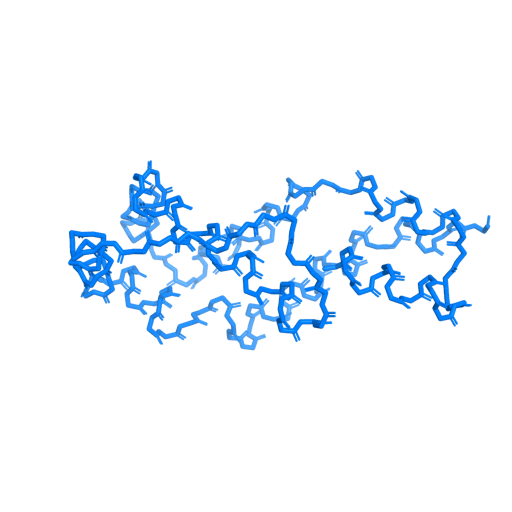A A 1 101 ? -12.573 -4.944 9.043 1.00 97.62 101 ALA A N 1
ATOM 792 C CA . ALA A 1 101 ? -11.745 -4.406 7.965 1.00 97.62 101 ALA A CA 1
ATOM 793 C C . ALA A 1 101 ? -10.250 -4.447 8.309 1.00 97.62 101 ALA A C 1
ATOM 795 O O . ALA A 1 101 ? -9.431 -4.930 7.523 1.00 97.62 101 ALA A O 1
ATOM 796 N N . GLY A 1 102 ? -9.884 -3.986 9.509 1.00 97.44 102 GLY A N 1
ATOM 797 C CA . GLY A 1 102 ? -8.494 -3.984 9.952 1.00 97.44 102 GLY A CA 1
ATOM 798 C C . GLY A 1 102 ? -7.932 -5.388 10.146 1.00 97.44 102 GLY A C 1
ATOM 799 O O . GLY A 1 102 ? -6.779 -5.617 9.794 1.00 97.44 102 GLY A O 1
ATOM 800 N N . LYS A 1 103 ? -8.734 -6.360 10.591 1.00 97.88 103 LYS A N 1
ATOM 801 C CA . LYS A 1 103 ? -8.321 -7.766 10.647 1.00 97.88 103 LYS A CA 1
ATOM 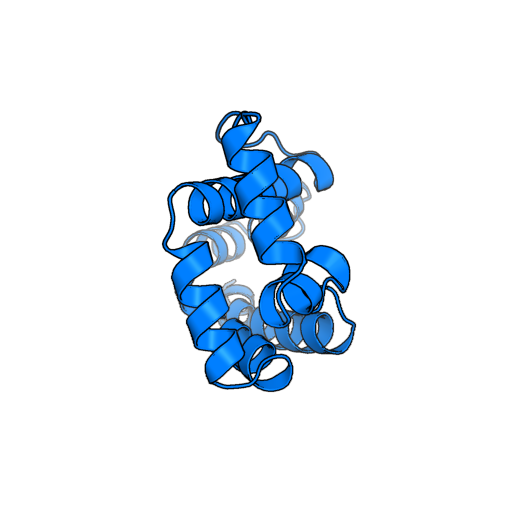802 C C . LYS A 1 103 ? -7.930 -8.270 9.257 1.00 97.88 103 LYS A C 1
ATOM 804 O O . LYS A 1 103 ? -6.813 -8.743 9.080 1.00 97.88 103 LYS A O 1
ATOM 809 N N . LYS A 1 104 ? -8.784 -8.072 8.250 1.00 97.69 104 LYS A N 1
ATOM 810 C CA . LYS A 1 104 ? -8.499 -8.493 6.868 1.00 97.69 104 LYS A CA 1
ATOM 811 C C . LYS A 1 104 ? -7.268 -7.798 6.276 1.00 97.69 104 LYS A C 1
ATOM 813 O O . LYS A 1 104 ? -6.458 -8.423 5.591 1.00 97.69 104 LYS A O 1
ATOM 818 N N . LEU A 1 105 ? -7.131 -6.495 6.518 1.00 96.38 105 LEU A N 1
ATOM 819 C CA . LEU A 1 105 ? -6.085 -5.675 5.904 1.00 96.38 105 LEU A CA 1
ATOM 820 C C . LEU A 1 105 ? -4.724 -5.799 6.601 1.00 96.38 105 LEU A C 1
ATOM 822 O O . LEU A 1 105 ? -3.704 -5.817 5.917 1.00 96.38 105 LEU A O 1
ATOM 826 N N . ILE A 1 106 ? -4.700 -5.873 7.933 1.00 95.31 106 ILE A N 1
ATOM 827 C CA . ILE A 1 106 ? -3.471 -5.821 8.742 1.00 95.31 106 ILE A CA 1
ATOM 828 C C . ILE A 1 106 ? -3.048 -7.202 9.232 1.00 95.31 106 ILE A C 1
ATOM 830 O O . ILE A 1 106 ? -1.852 -7.463 9.291 1.00 95.31 106 ILE A O 1
ATOM 834 N N . VAL A 1 107 ? -3.997 -8.060 9.617 1.00 94.19 107 VAL A N 1
ATOM 835 C CA . VAL A 1 107 ? -3.695 -9.365 10.229 1.00 94.19 107 VAL A CA 1
ATOM 836 C C . VAL A 1 107 ? -3.677 -10.465 9.175 1.00 94.19 107 VAL A C 1
ATOM 838 O O . VAL A 1 107 ? -2.715 -11.221 9.088 1.00 94.19 107 VAL A O 1
ATOM 841 N N . ASP A 1 108 ? -4.715 -10.528 8.344 1.00 95.12 108 ASP A N 1
ATOM 842 C CA . ASP A 1 108 ? -4.849 -11.563 7.314 1.00 95.12 108 ASP A CA 1
ATOM 843 C C . ASP A 1 108 ? -4.109 -11.188 6.017 1.00 95.12 108 ASP A C 1
ATOM 845 O O . ASP A 1 108 ? -4.031 -11.992 5.089 1.00 95.12 108 ASP A O 1
ATOM 849 N N . HIS A 1 109 ? -3.563 -9.967 5.948 1.00 93.69 109 HIS A N 1
ATOM 850 C CA . HIS A 1 109 ? -2.781 -9.453 4.825 1.00 93.69 109 HIS A CA 1
ATOM 851 C C . HIS A 1 109 ? -3.455 -9.694 3.467 1.00 93.69 109 HIS A C 1
ATOM 853 O O . HIS A 1 109 ? -2.827 -10.172 2.523 1.00 93.69 109 HIS A O 1
ATOM 859 N N . VAL A 1 110 ? -4.744 -9.360 3.328 1.00 94.38 110 VAL A N 1
ATOM 860 C CA . VAL A 1 110 ? -5.513 -9.713 2.119 1.00 94.38 110 VAL A CA 1
ATOM 861 C C . VAL A 1 110 ? -4.924 -9.137 0.822 1.00 94.38 110 VAL A C 1
ATOM 863 O O . VAL A 1 110 ? -5.035 -9.753 -0.237 1.00 94.38 110 VAL A O 1
ATOM 866 N N . LEU A 1 111 ? -4.213 -8.007 0.899 1.00 92.31 111 LEU A N 1
ATOM 867 C CA . LEU A 1 111 ? -3.489 -7.414 -0.234 1.00 92.31 111 LEU A CA 1
ATOM 868 C C . LEU A 1 111 ? -2.243 -8.214 -0.658 1.00 92.31 111 LEU A C 1
ATOM 870 O O . LEU A 1 111 ? -1.704 -7.994 -1.741 1.00 92.31 111 LEU A O 1
ATOM 874 N N . GLU A 1 112 ? -1.786 -9.147 0.170 1.00 91.88 112 GLU A N 1
ATOM 875 C CA . GLU A 1 112 ? -0.673 -10.058 -0.106 1.00 91.88 112 GLU A CA 1
ATOM 876 C C . GLU A 1 112 ? -1.140 -11.465 -0.496 1.00 91.88 112 GLU A C 1
ATOM 878 O O . GLU A 1 112 ? -0.300 -12.319 -0.789 1.00 91.88 112 GLU A O 1
ATOM 883 N N . SER A 1 113 ? -2.453 -11.704 -0.529 1.00 93.69 113 SER A N 1
ATOM 884 C CA . SER A 1 113 ? -3.043 -12.968 -0.976 1.00 93.69 113 SER A CA 1
ATOM 885 C C . SER A 1 113 ? -2.696 -13.286 -2.434 1.00 93.69 113 SER A C 1
ATOM 887 O O . SER A 1 113 ? -2.358 -12.404 -3.228 1.00 93.69 113 SER A O 1
ATOM 889 N N . ASP A 1 114 ? -2.808 -14.556 -2.825 1.00 93.44 114 ASP A N 1
ATOM 890 C CA . ASP A 1 114 ? -2.500 -14.966 -4.198 1.00 93.44 114 ASP A CA 1
ATOM 891 C C . ASP A 1 114 ? -3.441 -14.330 -5.232 1.00 93.44 114 ASP A C 1
ATOM 893 O O . ASP A 1 114 ? -2.986 -13.958 -6.314 1.00 93.44 114 ASP A O 1
ATOM 897 N N . SER A 1 115 ? -4.718 -14.114 -4.896 1.00 90.94 115 SER A N 1
ATOM 898 C CA . SER A 1 115 ? -5.660 -13.397 -5.766 1.00 90.94 115 SER A CA 1
ATOM 899 C C . SER A 1 115 ? -5.252 -11.932 -5.949 1.00 90.94 115 SER A C 1
ATOM 901 O O . SER A 1 115 ? -5.191 -11.447 -7.082 1.00 90.94 115 SER A O 1
ATOM 903 N N . ALA A 1 116 ? -4.875 -11.244 -4.867 1.00 93.88 116 ALA A N 1
ATOM 904 C CA . ALA A 1 116 ? -4.364 -9.878 -4.936 1.00 93.88 116 ALA A CA 1
ATOM 905 C C . ALA A 1 116 ? -3.065 -9.803 -5.753 1.00 93.88 116 ALA A C 1
ATOM 907 O O . ALA A 1 116 ? -2.927 -8.950 -6.632 1.00 93.88 116 ALA A O 1
ATOM 908 N N . ARG A 1 117 ? -2.129 -10.740 -5.545 1.00 93.19 117 ARG A N 1
ATOM 909 C CA . ARG A 1 117 ? -0.886 -10.831 -6.330 1.00 93.19 117 ARG A CA 1
ATOM 910 C C . ARG A 1 117 ? -1.164 -11.016 -7.817 1.00 93.19 117 ARG A C 1
ATOM 912 O O . ARG A 1 117 ? -0.516 -10.359 -8.635 1.00 93.19 117 ARG A O 1
ATOM 919 N N . GLN A 1 118 ? -2.114 -11.877 -8.181 1.00 93.25 118 GLN A N 1
ATOM 920 C CA . GLN A 1 118 ? -2.513 -12.090 -9.574 1.00 93.25 118 GLN A CA 1
ATOM 921 C C . GLN A 1 118 ? -3.107 -10.817 -10.184 1.00 93.25 118 GLN A C 1
ATOM 923 O O . GLN A 1 118 ? -2.660 -10.394 -11.253 1.00 93.25 118 GLN A O 1
ATOM 928 N N . ALA A 1 119 ? -4.032 -10.155 -9.484 1.00 93.38 119 ALA A N 1
ATOM 929 C CA . ALA A 1 119 ? -4.629 -8.898 -9.931 1.00 93.38 119 ALA A CA 1
ATOM 930 C C . ALA A 1 119 ? -3.574 -7.791 -10.106 1.00 93.38 119 ALA A C 1
ATOM 932 O O . ALA A 1 119 ? -3.513 -7.139 -11.152 1.00 93.38 119 ALA A O 1
ATOM 933 N N . PHE A 1 120 ? -2.672 -7.621 -9.134 1.00 92.69 120 PHE A N 1
ATOM 934 C CA . PHE A 1 120 ? -1.581 -6.650 -9.229 1.00 92.69 120 PHE A CA 1
ATOM 935 C C . PHE A 1 120 ? -0.594 -6.978 -10.343 1.00 92.69 120 PHE A C 1
ATOM 937 O O . PHE A 1 120 ? -0.118 -6.061 -11.016 1.00 92.69 120 PHE A O 1
ATOM 944 N N . THR A 1 121 ? -0.307 -8.257 -10.579 1.00 92.06 121 THR A N 1
ATOM 945 C CA . THR A 1 121 ? 0.550 -8.697 -11.687 1.00 92.06 121 THR A CA 1
ATOM 946 C C . THR A 1 121 ? -0.094 -8.362 -13.027 1.00 92.06 121 THR A C 1
ATOM 948 O O . THR A 1 121 ? 0.552 -7.740 -13.869 1.00 92.06 121 THR A O 1
ATOM 951 N N . ALA A 1 122 ? -1.373 -8.693 -13.208 1.00 91.38 122 ALA A N 1
ATOM 952 C CA . ALA A 1 122 ? -2.114 -8.389 -14.428 1.00 91.38 122 ALA A CA 1
ATOM 953 C C . ALA A 1 122 ? -2.184 -6.875 -14.689 1.00 91.38 122 ALA A C 1
ATOM 955 O O . ALA A 1 122 ? -1.862 -6.426 -15.791 1.00 91.38 122 ALA A O 1
ATOM 956 N N . GLY A 1 123 ? -2.510 -6.081 -13.662 1.00 91.00 123 GLY A N 1
ATOM 957 C CA . GLY A 1 123 ? -2.516 -4.619 -13.749 1.00 91.00 123 GLY A CA 1
ATOM 958 C C . GLY A 1 123 ? -1.140 -4.049 -14.098 1.00 91.00 123 GLY A C 1
ATOM 959 O O . GLY A 1 123 ? -1.015 -3.233 -15.007 1.00 91.00 123 GLY A O 1
ATOM 960 N N . THR A 1 124 ? -0.084 -4.550 -13.453 1.00 89.69 124 THR A N 1
ATOM 961 C CA . THR A 1 124 ? 1.303 -4.146 -13.729 1.00 89.69 124 THR A CA 1
ATOM 962 C C . THR A 1 124 ? 1.700 -4.451 -15.174 1.00 89.69 124 THR A C 1
ATOM 964 O O . THR A 1 124 ? 2.240 -3.584 -15.856 1.00 89.69 124 THR A O 1
ATOM 967 N N . VAL A 1 125 ? 1.409 -5.657 -15.674 1.00 89.88 125 VAL A N 1
ATOM 968 C CA . VAL A 1 125 ? 1.686 -6.035 -17.069 1.00 89.88 125 VAL A CA 1
ATOM 969 C C . VAL A 1 125 ? 0.948 -5.111 -18.033 1.00 89.88 125 VAL A C 1
ATOM 971 O O . VAL A 1 125 ? 1.543 -4.649 -19.006 1.00 89.88 125 VAL A O 1
ATOM 974 N N . GLN A 1 126 ? -0.322 -4.808 -17.759 1.00 88.50 126 GLN A N 1
ATOM 975 C CA . GLN A 1 126 ? -1.116 -3.922 -18.603 1.00 88.50 126 GLN A CA 1
ATOM 976 C C . GLN A 1 126 ? -0.518 -2.512 -18.681 1.00 88.50 126 GLN A C 1
ATOM 978 O O . GLN A 1 126 ? -0.423 -1.966 -19.779 1.00 88.50 126 GLN A O 1
ATOM 983 N N . LEU A 1 127 ? -0.066 -1.950 -17.556 1.00 87.88 127 LEU A N 1
ATOM 984 C CA . LEU A 1 127 ? 0.589 -0.638 -17.534 1.00 87.88 127 LEU A CA 1
ATOM 985 C C . LEU A 1 127 ? 1.923 -0.642 -18.286 1.00 87.88 127 LEU A C 1
ATOM 987 O O . LEU A 1 127 ? 2.230 0.287 -19.030 1.00 87.88 127 LEU A O 1
ATOM 991 N N . LEU A 1 128 ? 2.709 -1.707 -18.134 1.00 89.31 128 LEU A N 1
ATOM 992 C CA . LEU A 1 128 ? 4.035 -1.799 -18.740 1.00 89.31 128 LEU A CA 1
ATOM 993 C C . LEU A 1 128 ? 4.014 -2.022 -20.252 1.00 89.31 128 LEU A C 1
ATOM 995 O O . LEU A 1 128 ? 4.997 -1.683 -20.910 1.00 89.31 128 LEU A O 1
ATOM 999 N N . ARG A 1 129 ? 2.928 -2.561 -20.825 1.00 88.88 129 ARG A N 1
ATOM 1000 C CA . ARG A 1 129 ? 2.826 -2.818 -22.276 1.00 88.88 129 ARG A CA 1
ATOM 1001 C C . ARG A 1 129 ? 3.167 -1.586 -23.117 1.00 88.88 129 ARG A C 1
ATOM 1003 O O . ARG A 1 129 ? 3.891 -1.720 -24.098 1.00 88.88 129 ARG A O 1
ATOM 1010 N N . GLY A 1 130 ? 2.699 -0.404 -22.711 1.00 82.88 130 GLY A N 1
ATOM 1011 C CA . GLY A 1 130 ? 2.999 0.850 -23.408 1.00 82.88 130 GLY A CA 1
ATOM 1012 C C . GLY A 1 130 ? 4.483 1.223 -23.363 1.00 82.88 130 GLY A C 1
ATOM 1013 O O . GLY A 1 130 ? 5.044 1.640 -24.371 1.00 82.88 130 GLY A O 1
ATOM 1014 N N . CYS A 1 131 ? 5.145 0.998 -22.226 1.00 87.81 131 CYS A N 1
ATOM 1015 C CA . CYS A 1 131 ? 6.567 1.299 -22.064 1.00 87.81 131 CYS A CA 1
ATOM 1016 C C . CYS A 1 131 ? 7.474 0.296 -22.782 1.00 87.81 131 CYS A C 1
ATOM 1018 O O . CYS A 1 131 ? 8.486 0.685 -23.354 1.00 87.81 131 CYS A O 1
ATOM 1020 N N . MET A 1 132 ? 7.109 -0.988 -22.796 1.00 84.62 132 MET A N 1
ATOM 1021 C CA . MET A 1 132 ? 7.921 -2.041 -23.419 1.00 84.62 132 MET A CA 1
ATOM 1022 C C . MET A 1 132 ? 7.904 -2.006 -24.953 1.00 84.62 132 MET A C 1
ATOM 1024 O O . MET A 1 132 ? 8.782 -2.590 -25.582 1.00 84.62 132 MET A O 1
ATOM 1028 N N . ALA A 1 133 ? 6.931 -1.320 -25.557 1.00 80.88 133 ALA A N 1
ATOM 1029 C CA . ALA A 1 133 ? 6.866 -1.115 -27.002 1.00 80.88 133 ALA A CA 1
ATOM 1030 C C . ALA A 1 133 ? 7.826 -0.017 -27.507 1.00 80.88 133 ALA A C 1
ATOM 1032 O O . ALA A 1 133 ? 8.029 0.106 -28.716 1.00 80.88 133 ALA A O 1
ATOM 1033 N N . MET A 1 134 ? 8.419 0.773 -26.604 1.00 69.19 134 MET A N 1
ATOM 1034 C CA . MET A 1 134 ? 9.386 1.816 -26.949 1.00 69.19 134 MET A CA 1
ATOM 1035 C C . MET A 1 134 ? 10.755 1.186 -27.250 1.00 69.19 134 MET A C 1
ATOM 1037 O O . MET A 1 134 ? 11.242 0.358 -26.473 1.00 69.19 134 MET A O 1
ATOM 1041 N N . ARG A 1 135 ? 11.351 1.559 -28.391 1.00 59.72 135 ARG A N 1
ATOM 1042 C CA . ARG A 1 135 ? 12.698 1.148 -28.819 1.00 59.72 135 ARG A CA 1
ATOM 1043 C C . ARG A 1 135 ? 13.719 2.209 -28.438 1.00 59.72 135 ARG A C 1
ATOM 1045 O O . ARG A 1 135 ? 13.463 3.385 -28.769 1.00 59.72 135 ARG A O 1
#

pLDDT: mean 92.39, std 5.27, range [59.72, 98.31]

Radius of gyration: 17.03 Å; chains: 1; bounding box: 41×26×51 Å

Sequence (135 aa):
MKLSFAKSFDQGKVTRAQYQCVEQLNASDMRKTVYEVLAQALNDDELQDAQEFFGSSVGIKYARYGILKIYSQRGATPPEPEPLFTSTDRSELASFASRPAGKKLIVDHVLESDSARQAFTAGTVQLLRGCMAMR